Protein AF-A0A1V5SBG1-F1 (afdb_monomer_lite)

Sequence (152 aa):
MRNIPVAVSDSTYKRLQAMEIPIGNLTSHLLTAWINEHEDDSGLLFIIMHINKRIAVVESEISKLRGLEKELEFLKGERARYEQVYFDSSKSIELHHLMQFLNKRIVLMHFNAKELRKRHADVLRDIKKYNPDFKLEDQIEQVKQWKESFVI

Radius of gyration: 47.24 Å; chains: 1; bounding box: 81×38×120 Å

Structure (mmCIF, N/CA/C/O backbone):
data_AF-A0A1V5SBG1-F1
#
_entry.id   AF-A0A1V5SBG1-F1
#
loop_
_atom_site.group_PDB
_atom_site.id
_atom_site.type_symbol
_atom_site.label_atom_id
_atom_site.label_alt_id
_atom_site.label_comp_id
_atom_site.label_asym_id
_atom_site.label_entity_id
_atom_site.label_seq_id
_atom_site.pdbx_PDB_ins_code
_atom_site.Cartn_x
_atom_site.Cartn_y
_atom_site.Cartn_z
_atom_site.occupancy
_atom_site.B_iso_or_equiv
_atom_site.auth_seq_id
_atom_site.auth_comp_id
_atom_site.auth_asym_id
_atom_site.auth_atom_id
_atom_site.pdbx_PDB_model_num
ATOM 1 N N . MET A 1 1 ? 45.672 28.871 -64.407 1.00 38.78 1 MET A N 1
ATOM 2 C CA . MET A 1 1 ? 45.388 27.517 -63.878 1.00 38.78 1 MET A CA 1
ATOM 3 C C . MET A 1 1 ? 46.720 26.853 -63.561 1.00 38.78 1 MET A C 1
ATOM 5 O O . MET A 1 1 ? 47.610 26.927 -64.397 1.00 38.78 1 MET A O 1
ATOM 9 N N . ARG A 1 2 ? 46.912 26.310 -62.351 1.00 32.28 2 ARG A N 1
ATOM 10 C CA . ARG A 1 2 ? 48.132 25.556 -62.005 1.00 32.28 2 ARG A CA 1
ATOM 11 C C . ARG A 1 2 ? 47.905 24.090 -62.377 1.00 32.28 2 ARG A C 1
ATOM 13 O O . ARG A 1 2 ? 46.955 23.497 -61.878 1.00 32.28 2 ARG A O 1
ATOM 20 N N . ASN A 1 3 ? 48.749 23.536 -63.244 1.00 38.81 3 ASN A N 1
ATOM 21 C CA . ASN A 1 3 ? 48.728 22.110 -63.566 1.00 38.81 3 ASN A CA 1
ATOM 22 C C . ASN A 1 3 ? 49.222 21.323 -62.348 1.00 38.81 3 ASN A C 1
ATOM 24 O O . ASN A 1 3 ? 50.348 21.530 -61.900 1.00 38.81 3 ASN A O 1
ATOM 28 N N . ILE A 1 4 ? 48.372 20.453 -61.806 1.00 42.38 4 ILE A N 1
ATOM 29 C CA . ILE A 1 4 ? 48.754 19.505 -60.756 1.00 42.38 4 ILE A CA 1
ATOM 30 C C . ILE A 1 4 ? 49.309 18.268 -61.472 1.00 42.38 4 ILE A C 1
ATOM 32 O O . ILE A 1 4 ? 48.563 17.637 -62.223 1.00 42.38 4 ILE A O 1
ATOM 36 N N . PRO A 1 5 ? 50.597 17.924 -61.306 1.00 45.19 5 PRO A N 1
ATOM 37 C CA . PRO A 1 5 ? 51.149 16.731 -61.925 1.00 45.19 5 PRO A CA 1
ATOM 38 C C . PRO A 1 5 ? 50.542 15.491 -61.261 1.00 45.19 5 PRO A C 1
ATOM 40 O O . PRO A 1 5 ? 50.767 15.229 -60.081 1.00 45.19 5 PRO A O 1
ATOM 43 N N . VAL A 1 6 ? 49.754 14.732 -62.023 1.00 51.41 6 VAL A N 1
ATOM 44 C CA . VAL A 1 6 ? 49.265 13.413 -61.611 1.00 51.41 6 VAL A CA 1
ATOM 45 C C . VAL A 1 6 ? 50.350 12.397 -61.957 1.00 51.41 6 VAL A C 1
ATOM 47 O O . VAL A 1 6 ? 50.620 12.147 -63.130 1.00 51.41 6 VAL A O 1
ATOM 50 N N . ALA A 1 7 ? 50.997 11.830 -60.940 1.00 53.81 7 ALA A N 1
ATOM 51 C CA . ALA A 1 7 ? 51.953 10.748 -61.128 1.00 53.81 7 ALA A CA 1
ATOM 52 C C . ALA A 1 7 ? 51.190 9.436 -61.362 1.00 53.81 7 ALA A C 1
ATOM 54 O O . ALA A 1 7 ? 50.555 8.905 -60.453 1.00 53.81 7 ALA A O 1
ATOM 55 N N . VAL A 1 8 ? 51.238 8.925 -62.591 1.00 58.09 8 VAL A N 1
ATOM 56 C CA . VAL A 1 8 ? 50.674 7.623 -62.970 1.00 58.09 8 VAL A CA 1
ATOM 57 C C . VAL A 1 8 ? 51.830 6.638 -63.123 1.00 58.09 8 VAL A C 1
ATOM 59 O O . VAL A 1 8 ? 52.854 6.980 -63.709 1.00 58.09 8 VAL A O 1
ATOM 62 N N . SER A 1 9 ? 51.696 5.421 -62.593 1.00 65.81 9 SER A N 1
ATOM 63 C CA . SER A 1 9 ? 52.734 4.393 -62.733 1.00 65.81 9 SER A CA 1
ATOM 64 C C . SER A 1 9 ? 52.925 3.972 -64.198 1.00 65.81 9 SER A C 1
ATOM 66 O O . SER A 1 9 ? 51.954 3.876 -64.953 1.00 65.81 9 SER A O 1
ATOM 68 N N . ASP A 1 10 ? 54.160 3.647 -64.594 1.00 63.31 10 ASP A N 1
ATOM 69 C CA . ASP A 1 10 ? 54.516 3.257 -65.972 1.00 63.31 10 ASP A CA 1
ATOM 70 C C . ASP A 1 10 ? 53.672 2.098 -66.529 1.00 63.31 10 ASP A C 1
ATOM 72 O O . ASP A 1 10 ? 53.343 2.060 -67.716 1.00 63.31 10 ASP A O 1
ATOM 76 N N . SER A 1 11 ? 53.280 1.145 -65.679 1.00 63.75 11 SER A N 1
ATOM 77 C CA . SER A 1 11 ? 52.422 0.020 -66.072 1.00 63.75 11 SER A CA 1
ATOM 78 C C . SER A 1 11 ? 50.984 0.452 -66.375 1.00 63.75 11 SER A C 1
ATOM 80 O O . SER A 1 11 ? 50.316 -0.127 -67.231 1.00 63.75 11 SER A O 1
ATOM 82 N N . THR A 1 12 ? 50.495 1.490 -65.704 1.00 58.34 12 THR A N 1
ATOM 83 C CA . THR A 1 12 ? 49.177 2.074 -65.963 1.00 58.34 12 THR A CA 1
ATOM 84 C C . THR A 1 12 ? 49.224 2.937 -67.216 1.00 58.34 12 THR A C 1
ATOM 86 O O . THR A 1 12 ? 48.362 2.787 -68.073 1.00 58.34 12 THR A O 1
ATOM 89 N N . TYR A 1 13 ? 50.290 3.716 -67.409 1.00 59.56 13 TYR A N 1
ATOM 90 C CA . TYR A 1 13 ? 50.502 4.502 -68.626 1.00 59.56 13 TYR A CA 1
ATOM 91 C C . TYR A 1 13 ? 50.541 3.632 -69.899 1.00 59.56 13 TYR A C 1
ATOM 93 O O . TYR A 1 13 ? 49.855 3.930 -70.876 1.00 59.56 13 TYR A O 1
ATOM 101 N N . LYS A 1 14 ? 51.256 2.497 -69.871 1.00 63.59 14 LYS A N 1
ATOM 102 C CA . LYS A 1 14 ? 51.334 1.565 -71.014 1.00 63.59 14 LYS A CA 1
ATOM 103 C C . LYS A 1 14 ? 49.997 0.900 -71.355 1.00 63.59 14 LYS A C 1
ATOM 105 O O . LYS A 1 14 ? 49.680 0.752 -72.531 1.00 63.59 14 LYS A O 1
ATOM 110 N N . ARG A 1 15 ? 49.197 0.523 -70.349 1.00 62.03 15 ARG A N 1
ATOM 111 C CA . ARG A 1 15 ? 47.853 -0.048 -70.573 1.00 62.03 15 ARG A CA 1
ATOM 112 C C . ARG A 1 15 ? 46.906 0.964 -71.210 1.00 62.03 15 ARG A C 1
ATOM 114 O O . ARG A 1 15 ? 46.123 0.600 -72.075 1.00 62.03 15 ARG A O 1
ATOM 121 N N . LEU A 1 16 ? 47.016 2.227 -70.814 1.00 56.25 16 LEU A N 1
ATOM 122 C CA . LEU A 1 16 ? 46.172 3.303 -71.324 1.00 56.25 16 LEU A CA 1
ATOM 123 C C . LEU A 1 16 ? 46.536 3.711 -72.756 1.00 56.25 16 LEU A C 1
ATOM 125 O O . LEU A 1 16 ? 45.636 3.970 -73.549 1.00 56.25 16 LEU A O 1
ATOM 129 N N . GLN A 1 17 ? 47.824 3.685 -73.122 1.00 59.97 17 GLN A N 1
ATOM 130 C CA . GLN A 1 17 ? 48.244 3.841 -74.522 1.00 59.97 17 GLN A CA 1
ATOM 131 C C . GLN A 1 17 ? 47.712 2.716 -75.420 1.00 59.97 17 GLN A C 1
ATOM 133 O O . GLN A 1 17 ? 47.311 2.982 -76.548 1.00 59.97 17 GLN A O 1
ATOM 138 N N . ALA A 1 18 ? 47.669 1.478 -74.917 1.00 64.62 18 ALA A N 1
ATOM 139 C CA . ALA A 1 18 ? 47.147 0.331 -75.663 1.00 64.62 18 ALA A CA 1
ATOM 140 C C . ALA A 1 18 ? 45.624 0.383 -75.894 1.00 64.62 18 ALA A C 1
ATOM 142 O O . ALA A 1 18 ? 45.121 -0.314 -76.768 1.00 64.62 18 ALA A O 1
ATOM 143 N N . MET A 1 19 ? 44.896 1.198 -75.124 1.00 63.09 19 MET A N 1
ATOM 144 C CA . MET A 1 19 ? 43.449 1.394 -75.262 1.00 63.09 19 MET A CA 1
ATOM 145 C C . MET A 1 19 ? 43.083 2.533 -76.233 1.00 63.09 19 MET A C 1
ATOM 147 O O . MET A 1 19 ? 41.903 2.831 -76.378 1.00 63.09 19 MET A O 1
ATOM 151 N N . GLU A 1 20 ? 44.070 3.191 -76.861 1.00 64.12 20 GLU A N 1
ATOM 152 C CA . GLU A 1 20 ? 43.898 4.333 -77.785 1.00 64.12 20 GLU A CA 1
ATOM 153 C C . GLU A 1 20 ? 43.076 5.512 -77.217 1.00 64.12 20 GLU A C 1
ATOM 155 O O . GLU A 1 20 ? 42.617 6.384 -77.956 1.00 64.12 20 GLU A O 1
ATOM 160 N N . ILE A 1 21 ? 42.911 5.594 -75.892 1.00 58.47 21 ILE A N 1
ATOM 161 C CA . ILE A 1 21 ? 42.165 6.679 -75.248 1.00 58.47 21 ILE A CA 1
ATOM 162 C C . ILE A 1 21 ? 43.052 7.933 -75.238 1.00 58.47 21 ILE A C 1
ATOM 164 O O . ILE A 1 21 ? 44.135 7.909 -74.642 1.00 58.47 21 ILE A O 1
ATOM 168 N N . PRO A 1 22 ? 42.619 9.060 -75.837 1.00 58.09 22 PRO A N 1
ATOM 169 C CA . PRO A 1 22 ? 43.369 10.306 -75.768 1.00 58.09 22 PRO A CA 1
ATOM 170 C C . PRO A 1 22 ? 43.600 10.695 -74.305 1.00 58.09 22 PRO A C 1
ATOM 172 O O . PRO A 1 22 ? 42.646 10.781 -73.532 1.00 58.09 22 PRO A O 1
ATOM 175 N N . ILE A 1 23 ? 44.850 10.975 -73.920 1.00 54.62 23 ILE A N 1
ATOM 176 C CA . ILE A 1 23 ? 45.233 11.293 -72.527 1.00 54.62 23 ILE A CA 1
ATOM 177 C C . ILE A 1 23 ? 44.386 12.442 -71.945 1.00 54.62 23 ILE A C 1
ATOM 179 O O . ILE A 1 23 ? 44.062 12.427 -70.760 1.00 54.62 23 ILE A O 1
ATOM 183 N N . GLY A 1 24 ? 43.948 13.394 -72.778 1.00 53.44 24 GLY A N 1
ATOM 184 C CA . GLY A 1 24 ? 43.049 14.483 -72.371 1.00 53.44 24 GLY A CA 1
ATOM 185 C C . GLY A 1 24 ? 41.665 14.032 -71.875 1.00 53.44 24 GLY A C 1
ATOM 186 O O . GLY A 1 24 ? 41.039 14.753 -71.106 1.00 53.44 24 GLY A O 1
ATOM 187 N N . ASN A 1 25 ? 41.218 12.828 -72.247 1.00 55.97 25 ASN A N 1
ATOM 188 C CA . ASN A 1 25 ? 39.914 12.258 -71.890 1.00 55.97 25 ASN A CA 1
ATOM 189 C C . ASN A 1 25 ? 40.007 11.118 -70.861 1.00 55.97 25 ASN A C 1
ATOM 191 O O . ASN A 1 25 ? 38.979 10.567 -70.457 1.00 55.97 25 ASN A O 1
ATOM 195 N N . LEU A 1 26 ? 41.221 10.783 -70.417 1.00 55.53 26 LEU A N 1
ATOM 196 C CA . LEU A 1 26 ? 41.498 9.683 -69.498 1.00 55.53 26 LEU A CA 1
ATOM 197 C C . LEU A 1 26 ? 40.826 9.875 -68.135 1.00 55.53 26 LEU A C 1
ATOM 199 O O . LEU A 1 26 ? 40.192 8.962 -67.617 1.00 55.53 26 LEU A O 1
ATOM 203 N N . THR A 1 27 ? 40.934 11.077 -67.570 1.00 53.50 27 THR A N 1
ATOM 204 C CA . THR A 1 27 ? 40.341 11.405 -66.267 1.00 53.50 27 THR A CA 1
ATOM 205 C C . THR A 1 27 ? 38.822 11.271 -66.304 1.00 53.50 27 THR A C 1
ATOM 207 O O . THR A 1 27 ? 38.238 10.775 -65.350 1.00 53.50 27 THR A O 1
ATOM 210 N N . SER A 1 28 ? 38.196 11.648 -67.425 1.00 52.81 28 SER A N 1
ATOM 211 C CA . SER A 1 28 ? 36.751 11.510 -67.629 1.00 52.81 28 SER A CA 1
ATOM 212 C C . SER A 1 28 ? 36.339 10.038 -67.692 1.00 52.81 28 SER A C 1
ATOM 214 O O . SER A 1 28 ? 35.446 9.630 -66.965 1.00 52.81 28 SER A O 1
ATOM 216 N N . HIS A 1 29 ? 37.057 9.209 -68.459 1.00 54.00 29 HIS A N 1
ATOM 217 C CA . HIS A 1 29 ? 36.760 7.774 -68.560 1.00 54.00 29 HIS A CA 1
ATOM 218 C C . HIS A 1 29 ? 36.967 7.027 -67.239 1.00 54.00 29 HIS A C 1
ATOM 220 O O . HIS A 1 29 ? 36.145 6.186 -66.889 1.00 54.00 29 HIS A O 1
ATOM 226 N N . LEU A 1 30 ? 38.025 7.345 -66.484 1.00 59.66 30 LEU A N 1
ATOM 227 C CA . LEU A 1 30 ? 38.259 6.750 -65.165 1.00 59.66 30 LEU A CA 1
ATOM 228 C C . LEU A 1 30 ? 37.207 7.196 -64.141 1.00 59.66 30 LEU A C 1
ATOM 230 O O . LEU A 1 30 ? 36.771 6.377 -63.341 1.00 59.66 30 LEU A O 1
ATOM 234 N N . LEU A 1 31 ? 36.758 8.457 -64.186 1.00 53.66 31 LEU A N 1
ATOM 235 C CA . LEU A 1 31 ? 35.643 8.939 -63.364 1.00 53.66 31 LEU A CA 1
ATOM 236 C C . LEU A 1 31 ? 34.326 8.264 -63.742 1.00 53.66 31 LEU A C 1
ATOM 238 O O . LEU A 1 31 ? 33.592 7.865 -62.851 1.00 53.66 31 LEU A O 1
ATOM 242 N N . THR A 1 32 ? 34.028 8.104 -65.031 1.00 51.09 32 THR A N 1
ATOM 243 C CA . THR A 1 32 ? 32.814 7.417 -65.489 1.00 51.09 32 THR A CA 1
ATOM 244 C C . THR A 1 32 ? 32.835 5.938 -65.118 1.00 51.09 32 THR A C 1
ATOM 246 O O . THR A 1 32 ? 31.833 5.433 -64.633 1.00 51.09 32 THR A O 1
ATOM 249 N N . ALA A 1 33 ? 33.971 5.253 -65.274 1.00 57.09 33 ALA A N 1
ATOM 250 C CA . ALA A 1 33 ? 34.127 3.871 -64.825 1.00 57.09 33 ALA A CA 1
ATOM 251 C C . ALA A 1 33 ? 33.964 3.755 -63.302 1.00 57.09 33 ALA A C 1
ATOM 253 O O . ALA A 1 33 ? 33.227 2.897 -62.837 1.00 57.09 33 ALA A O 1
ATOM 254 N N . TRP A 1 34 ? 34.564 4.668 -62.531 1.00 54.62 34 TRP A N 1
ATOM 255 C CA . TRP A 1 34 ? 34.431 4.690 -61.075 1.00 54.62 34 TRP A CA 1
ATOM 256 C C . TRP A 1 34 ? 32.992 4.971 -60.615 1.00 54.62 34 TRP A C 1
ATOM 258 O O . TRP A 1 34 ? 32.484 4.262 -59.753 1.00 54.62 34 TRP A O 1
ATOM 268 N N . ILE A 1 35 ? 32.312 5.947 -61.225 1.00 53.34 35 ILE A N 1
ATOM 269 C CA . ILE A 1 35 ? 30.899 6.264 -60.959 1.00 53.34 35 ILE A CA 1
ATOM 270 C C . ILE A 1 35 ? 30.011 5.058 -61.289 1.00 53.34 35 ILE A C 1
ATOM 272 O O . ILE A 1 35 ? 29.203 4.660 -60.457 1.00 53.34 35 ILE A O 1
ATOM 276 N N . ASN A 1 36 ? 30.215 4.429 -62.447 1.00 57.16 36 ASN A N 1
ATOM 277 C CA . ASN A 1 36 ? 29.421 3.277 -62.877 1.00 57.16 36 ASN A CA 1
ATOM 278 C C . ASN A 1 36 ? 29.695 2.013 -62.042 1.00 57.16 36 ASN A C 1
ATOM 280 O O . ASN A 1 36 ? 28.806 1.185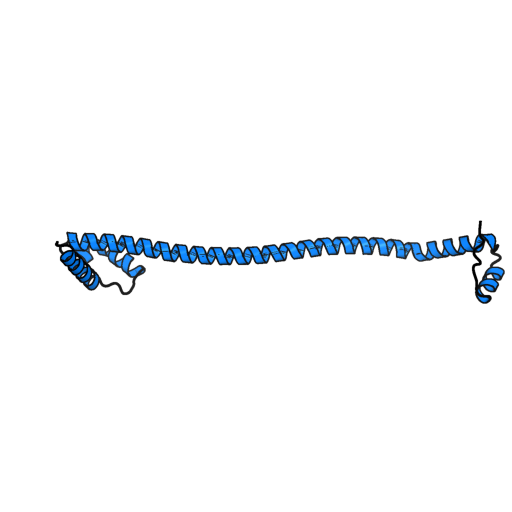 -61.888 1.00 57.16 36 ASN A O 1
ATOM 284 N N . GLU A 1 37 ? 30.906 1.845 -61.502 1.00 58.31 37 GLU A N 1
ATOM 285 C CA . GLU A 1 37 ? 31.251 0.726 -60.613 1.00 58.31 37 GLU A CA 1
ATOM 286 C C . GLU A 1 37 ? 30.730 0.918 -59.174 1.00 58.31 37 GLU A C 1
ATOM 288 O O . GLU A 1 37 ? 30.610 -0.065 -58.451 1.00 58.31 37 GLU A O 1
ATOM 293 N N . HIS A 1 38 ? 30.422 2.154 -58.746 1.00 51.50 38 HIS A N 1
ATOM 294 C CA . HIS A 1 38 ? 30.117 2.496 -57.341 1.00 51.50 38 HIS A CA 1
ATOM 295 C C . HIS A 1 38 ? 28.734 3.159 -57.128 1.00 51.50 38 HIS A C 1
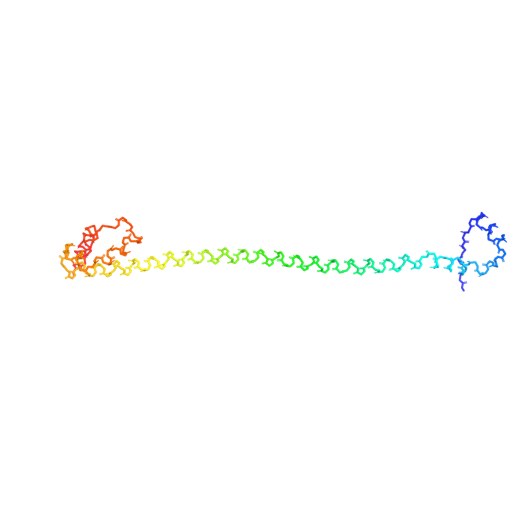ATOM 297 O O . HIS A 1 38 ? 28.413 3.587 -56.010 1.00 51.50 38 HIS A O 1
ATOM 303 N N . GLU A 1 39 ? 27.896 3.262 -58.166 1.00 54.16 39 GLU A N 1
ATOM 304 C CA . GLU A 1 39 ? 26.516 3.771 -58.062 1.00 54.16 39 GLU A CA 1
ATOM 305 C C . GLU A 1 39 ? 25.650 2.901 -57.129 1.00 54.16 39 GLU A C 1
ATOM 307 O O . GLU A 1 39 ? 24.923 3.435 -56.283 1.00 54.16 39 GLU A O 1
ATOM 312 N N . ASP A 1 40 ? 25.802 1.574 -57.198 1.00 55.88 40 ASP A N 1
ATOM 313 C CA . ASP A 1 40 ? 25.061 0.619 -56.361 1.00 55.88 40 ASP A CA 1
ATOM 314 C C . ASP A 1 40 ? 25.467 0.699 -54.877 1.00 55.88 40 ASP A C 1
ATOM 316 O O . ASP A 1 40 ? 24.608 0.709 -53.987 1.00 55.88 40 ASP A O 1
ATOM 320 N N . ASP A 1 41 ? 26.762 0.857 -54.592 1.00 59.09 41 ASP A N 1
ATOM 321 C CA . ASP A 1 41 ? 27.278 1.000 -53.224 1.00 59.09 41 ASP A CA 1
ATOM 322 C C . ASP A 1 41 ? 26.813 2.308 -52.572 1.00 59.09 41 ASP A C 1
ATOM 324 O O . ASP A 1 41 ? 26.481 2.348 -51.383 1.00 59.09 41 ASP A O 1
ATOM 328 N N . SER A 1 42 ? 26.717 3.385 -53.353 1.00 60.56 42 SER A N 1
ATOM 329 C CA . SER A 1 42 ? 26.244 4.687 -52.872 1.00 60.56 42 SER A CA 1
ATOM 330 C C . SER A 1 42 ? 24.757 4.650 -52.495 1.00 60.56 42 SER A C 1
ATOM 332 O O . SER A 1 42 ? 24.357 5.194 -51.457 1.00 60.56 42 SER A O 1
ATOM 334 N N . GLY A 1 43 ? 23.934 3.962 -53.295 1.00 58.66 43 GLY A N 1
ATOM 335 C CA . GLY A 1 43 ? 22.522 3.724 -52.990 1.00 58.66 43 GLY A CA 1
ATOM 336 C C . GLY A 1 43 ? 22.333 2.857 -51.742 1.00 58.66 43 GLY A C 1
ATOM 337 O O . GLY A 1 43 ? 21.542 3.198 -50.856 1.00 58.66 43 GLY A O 1
ATOM 338 N N . LEU A 1 44 ? 23.114 1.779 -51.620 1.00 59.03 44 LEU A N 1
ATOM 339 C CA . LEU A 1 44 ? 23.101 0.899 -50.452 1.00 59.03 44 LEU A CA 1
ATOM 340 C C . LEU A 1 44 ? 23.499 1.650 -49.169 1.00 59.03 44 LEU A C 1
ATOM 342 O O . LEU A 1 44 ? 22.815 1.540 -48.148 1.00 59.03 44 LEU A O 1
ATOM 346 N N . LEU A 1 45 ? 24.552 2.473 -49.221 1.00 65.88 45 LEU A N 1
ATOM 347 C CA . LEU A 1 45 ? 24.994 3.308 -48.099 1.00 65.88 45 LEU A CA 1
ATOM 348 C C . LEU A 1 45 ? 23.911 4.298 -47.652 1.00 65.88 45 LEU A C 1
ATOM 350 O O . LEU A 1 45 ? 23.697 4.478 -46.448 1.00 65.88 45 LEU A O 1
ATOM 354 N N . PHE A 1 46 ? 23.187 4.907 -48.594 1.00 60.53 46 PHE A N 1
ATOM 355 C CA . PHE A 1 46 ? 22.075 5.803 -48.277 1.00 60.53 46 PHE A CA 1
ATOM 356 C C . PHE A 1 46 ? 20.930 5.070 -47.558 1.00 60.53 46 PHE A C 1
ATOM 358 O O . PHE A 1 46 ? 20.415 5.564 -46.549 1.00 60.53 46 PHE A O 1
ATOM 365 N N . ILE A 1 47 ? 20.570 3.870 -48.025 1.00 65.56 47 ILE A N 1
ATOM 366 C CA . ILE A 1 47 ? 19.549 3.018 -47.394 1.00 65.56 47 ILE A CA 1
ATOM 367 C C . ILE A 1 47 ? 19.981 2.620 -45.977 1.00 65.56 47 ILE A C 1
ATOM 369 O O . ILE A 1 47 ? 19.208 2.790 -45.030 1.00 65.56 47 ILE A O 1
ATOM 373 N N . ILE A 1 48 ? 21.225 2.160 -45.806 1.00 65.56 48 ILE A N 1
ATOM 374 C CA . ILE A 1 48 ? 21.791 1.781 -44.503 1.00 65.56 48 ILE A CA 1
ATOM 375 C C . ILE A 1 48 ? 21.764 2.969 -43.536 1.00 65.56 48 ILE A C 1
ATOM 377 O O . ILE A 1 48 ? 21.312 2.833 -42.398 1.00 65.56 48 ILE A O 1
ATOM 381 N N . MET A 1 49 ? 22.174 4.160 -43.982 1.00 81.19 49 MET A N 1
ATOM 382 C CA . MET A 1 49 ? 22.113 5.3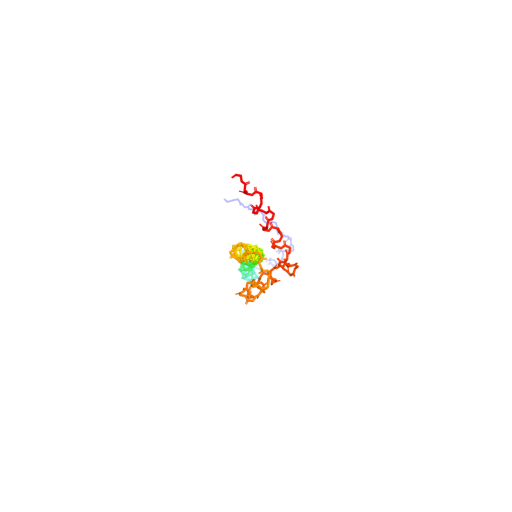75 -43.167 1.00 81.19 49 MET A CA 1
ATOM 383 C C . MET A 1 49 ? 20.678 5.676 -42.707 1.00 81.19 49 MET A C 1
ATOM 385 O O . MET A 1 49 ? 20.459 6.025 -41.543 1.00 81.19 49 MET A O 1
ATOM 389 N N . HIS A 1 50 ? 19.689 5.542 -43.593 1.00 66.62 50 HIS A N 1
ATOM 390 C CA . HIS A 1 50 ? 18.286 5.781 -43.253 1.00 66.62 50 HIS A CA 1
ATOM 391 C C . HIS A 1 50 ? 17.740 4.761 -42.247 1.00 66.62 50 HIS A C 1
ATOM 393 O O . HIS A 1 50 ? 17.010 5.139 -41.326 1.00 66.62 50 HIS A O 1
ATOM 399 N N . ILE A 1 51 ? 18.115 3.488 -42.389 1.00 71.88 51 ILE A N 1
ATOM 400 C CA . ILE A 1 51 ? 17.772 2.427 -41.436 1.00 71.88 51 ILE A CA 1
ATOM 401 C C . ILE A 1 51 ? 18.399 2.721 -40.071 1.00 71.88 51 ILE A C 1
ATOM 403 O O . ILE A 1 51 ? 17.684 2.717 -39.071 1.00 71.88 51 ILE A O 1
ATOM 407 N N . ASN A 1 52 ? 19.682 3.082 -40.021 1.00 72.50 52 ASN A N 1
ATOM 408 C CA . ASN A 1 52 ? 20.374 3.409 -38.770 1.00 72.50 52 ASN A CA 1
ATOM 409 C C . ASN A 1 52 ? 19.738 4.599 -38.041 1.00 72.50 52 ASN A C 1
ATOM 411 O O . ASN A 1 52 ? 19.573 4.562 -36.823 1.00 72.50 52 ASN A O 1
ATOM 415 N N . LYS A 1 53 ? 19.298 5.631 -38.774 1.00 79.81 53 LYS A N 1
ATOM 416 C CA . LYS A 1 53 ? 18.531 6.739 -38.180 1.00 79.81 53 LYS A CA 1
ATOM 417 C C . LYS A 1 53 ? 17.228 6.255 -37.543 1.00 79.81 53 LYS A C 1
ATOM 419 O O . LYS A 1 53 ? 16.891 6.698 -36.450 1.00 79.81 53 LYS A O 1
ATOM 424 N N . ARG A 1 54 ? 16.498 5.345 -38.199 1.00 79.69 54 ARG A N 1
ATOM 425 C CA . ARG A 1 54 ? 15.260 4.773 -37.642 1.00 79.69 54 ARG A CA 1
ATOM 426 C C . ARG A 1 54 ? 15.531 3.897 -36.421 1.00 79.69 54 ARG A C 1
ATOM 428 O O . ARG A 1 54 ? 14.780 3.997 -35.459 1.00 79.69 54 ARG A O 1
ATOM 435 N N . ILE A 1 55 ? 16.598 3.096 -36.439 1.00 79.62 55 ILE A N 1
ATOM 436 C CA . ILE A 1 55 ? 17.030 2.296 -35.284 1.00 79.62 55 ILE A CA 1
ATOM 437 C C . ILE A 1 55 ? 17.277 3.209 -34.081 1.00 79.62 55 ILE A C 1
ATOM 439 O O . ILE A 1 55 ? 16.677 2.991 -33.036 1.00 79.62 55 ILE A O 1
ATOM 443 N N . ALA A 1 56 ? 18.045 4.287 -34.253 1.00 85.38 56 ALA A N 1
ATOM 444 C CA . ALA A 1 56 ? 18.343 5.219 -33.165 1.00 85.38 56 ALA A CA 1
ATOM 445 C C . ALA A 1 56 ? 17.080 5.860 -32.554 1.00 85.38 56 ALA A C 1
ATOM 447 O O . ALA A 1 56 ? 17.002 6.064 -31.341 1.00 85.38 56 ALA A O 1
ATOM 448 N N . VAL A 1 57 ? 16.067 6.162 -33.378 1.00 88.62 57 VAL A N 1
ATOM 449 C CA . VAL A 1 57 ? 14.773 6.670 -32.889 1.00 88.62 57 VAL A CA 1
ATOM 450 C C . VAL A 1 57 ? 14.063 5.613 -32.041 1.00 88.62 57 VAL A C 1
ATOM 452 O O . VAL A 1 57 ? 13.658 5.909 -30.918 1.00 88.62 57 VAL A O 1
ATOM 455 N N . VAL A 1 58 ? 13.969 4.378 -32.541 1.00 88.19 58 VAL A N 1
ATOM 456 C CA . VAL A 1 58 ? 13.324 3.265 -31.825 1.00 88.19 58 VAL A CA 1
ATOM 457 C C . VAL A 1 58 ? 14.049 2.958 -30.511 1.00 88.19 58 VAL A C 1
ATOM 459 O O . VAL A 1 58 ? 13.408 2.785 -29.477 1.00 88.19 58 VAL A O 1
ATOM 462 N N . GLU A 1 59 ? 15.382 2.949 -30.504 1.00 90.19 59 GLU A N 1
ATOM 463 C CA . GLU A 1 59 ? 16.182 2.750 -29.289 1.00 90.19 59 GLU A CA 1
ATOM 464 C C . GLU A 1 59 ? 15.935 3.852 -28.248 1.00 90.19 59 GLU A C 1
ATOM 466 O O . GLU A 1 59 ? 15.821 3.568 -27.051 1.00 90.19 59 GLU A O 1
ATOM 471 N N . SER A 1 60 ? 15.788 5.107 -28.689 1.00 91.31 60 SER A N 1
ATOM 472 C CA . SER A 1 60 ? 15.433 6.226 -27.810 1.00 91.31 60 SER A CA 1
ATOM 473 C C . SER A 1 60 ? 14.045 6.048 -27.187 1.00 91.31 60 SER A C 1
ATOM 475 O O . SER A 1 60 ? 13.876 6.259 -25.984 1.00 91.31 60 SER A O 1
ATOM 477 N N . GLU A 1 61 ? 13.055 5.622 -27.972 1.00 92.75 61 GLU A N 1
ATOM 478 C CA . GLU A 1 61 ? 11.698 5.350 -27.484 1.00 92.75 61 GLU A CA 1
ATOM 479 C C . GLU A 1 61 ? 11.665 4.186 -26.488 1.00 92.75 61 GLU A C 1
ATOM 481 O O . GLU A 1 61 ? 11.049 4.310 -25.429 1.00 92.75 61 GLU A O 1
ATOM 486 N N . ILE A 1 62 ? 12.398 3.100 -26.754 1.00 92.38 62 ILE A N 1
ATOM 487 C CA . ILE A 1 62 ? 12.550 1.976 -25.815 1.00 92.38 62 ILE A CA 1
ATOM 488 C C . ILE A 1 62 ? 13.164 2.452 -24.494 1.00 92.38 62 ILE A C 1
ATOM 490 O O . ILE A 1 62 ? 12.711 2.058 -23.419 1.00 92.38 62 ILE A O 1
ATOM 494 N N . SER A 1 63 ? 14.180 3.314 -24.551 1.00 92.12 63 SER A N 1
ATOM 495 C CA . SER A 1 63 ? 14.799 3.879 -23.348 1.00 92.12 63 SER A CA 1
ATOM 496 C C . SER A 1 63 ? 13.798 4.696 -22.519 1.00 92.12 63 SER A C 1
ATOM 498 O O . SER A 1 63 ? 13.719 4.525 -21.300 1.00 92.12 63 SER A O 1
ATOM 500 N N . LYS A 1 64 ? 12.966 5.520 -23.174 1.00 93.00 64 LYS A N 1
ATOM 501 C CA . LYS A 1 64 ? 11.884 6.270 -22.510 1.00 93.00 64 LYS A CA 1
ATOM 502 C C . LYS A 1 64 ? 10.857 5.339 -21.869 1.00 93.00 64 LYS A C 1
ATOM 504 O O . LYS A 1 64 ? 10.496 5.553 -20.716 1.00 93.00 64 LYS A O 1
ATOM 509 N N . LEU A 1 65 ? 10.428 4.296 -22.582 1.00 94.44 65 LEU A N 1
ATOM 510 C CA . LEU A 1 65 ? 9.484 3.303 -22.063 1.00 94.44 65 LEU A CA 1
ATOM 511 C C . LEU A 1 65 ? 10.027 2.602 -20.815 1.00 94.44 65 LEU A C 1
ATOM 513 O O . LEU A 1 65 ? 9.329 2.542 -19.810 1.00 94.44 65 LEU A O 1
ATOM 517 N N . ARG A 1 66 ? 11.298 2.185 -20.822 1.00 93.69 66 ARG A N 1
ATOM 518 C CA . ARG A 1 66 ? 11.958 1.607 -19.636 1.00 93.69 66 ARG A CA 1
ATOM 519 C C . ARG A 1 66 ? 12.016 2.580 -18.456 1.00 93.69 66 ARG A C 1
ATOM 521 O O . ARG A 1 66 ? 11.948 2.158 -17.304 1.00 93.69 66 ARG A O 1
ATOM 528 N N . GLY A 1 67 ? 12.170 3.877 -18.724 1.00 93.44 67 GLY A N 1
ATOM 529 C CA . GLY A 1 67 ? 12.085 4.921 -17.700 1.00 93.44 67 GLY A CA 1
ATOM 530 C C . GLY A 1 67 ? 10.694 4.988 -17.067 1.00 93.44 67 GLY A C 1
ATOM 531 O O . GLY A 1 67 ? 10.574 4.933 -15.845 1.00 93.44 67 GLY A O 1
ATOM 532 N N . LEU A 1 68 ? 9.653 5.019 -17.903 1.00 93.75 68 LEU A N 1
ATOM 533 C CA . LEU A 1 68 ? 8.256 5.020 -17.461 1.00 93.75 68 LEU A CA 1
ATOM 534 C C . LEU A 1 68 ? 7.874 3.736 -16.709 1.00 93.75 68 LEU A C 1
ATOM 536 O O . LEU A 1 68 ? 7.116 3.799 -15.746 1.00 93.75 68 LEU A O 1
ATOM 540 N N . GLU A 1 69 ? 8.412 2.575 -17.093 1.00 94.50 69 GLU A N 1
ATOM 541 C CA . GLU A 1 69 ? 8.204 1.312 -16.369 1.00 94.50 69 GLU A CA 1
ATOM 542 C C . GLU A 1 69 ? 8.734 1.380 -14.931 1.00 94.50 69 GLU A C 1
ATOM 544 O O . GLU A 1 69 ? 8.033 0.983 -13.999 1.00 94.50 69 GLU A O 1
ATOM 549 N N . LYS A 1 70 ? 9.934 1.944 -14.732 1.00 93.94 70 LYS A N 1
ATOM 550 C CA . LYS A 1 70 ? 10.509 2.148 -13.392 1.00 93.94 70 LYS A CA 1
ATOM 551 C C . LYS A 1 70 ? 9.699 3.140 -12.562 1.00 93.94 70 LYS A C 1
ATOM 553 O O . LYS A 1 70 ? 9.487 2.917 -11.373 1.00 93.94 70 LYS A O 1
ATOM 558 N N . GLU A 1 71 ? 9.245 4.228 -13.177 1.00 93.38 71 GLU A N 1
ATOM 559 C CA . GLU A 1 71 ? 8.391 5.213 -12.509 1.00 93.38 71 GLU A CA 1
ATOM 560 C C . GLU A 1 71 ? 7.050 4.594 -12.089 1.00 93.38 71 GLU A C 1
ATOM 562 O O . GLU A 1 71 ? 6.602 4.779 -10.958 1.00 93.38 71 GLU A O 1
ATOM 567 N N . LEU A 1 72 ? 6.443 3.781 -12.957 1.00 93.88 72 LEU A N 1
ATOM 568 C CA . LEU A 1 72 ? 5.220 3.046 -12.645 1.00 93.88 72 LEU A CA 1
ATOM 569 C C . LEU A 1 72 ? 5.421 2.069 -11.478 1.00 93.88 72 LEU A C 1
ATOM 571 O O . LEU A 1 72 ? 4.548 1.959 -10.615 1.00 93.88 72 LEU A O 1
ATOM 575 N N . GLU A 1 73 ? 6.542 1.349 -11.447 1.00 95.25 73 GLU A N 1
ATOM 576 C CA . GLU A 1 73 ? 6.882 0.442 -10.349 1.00 95.25 73 GLU A CA 1
ATOM 577 C C . GLU A 1 73 ? 7.044 1.200 -9.023 1.00 95.25 73 GLU A C 1
ATOM 579 O O . GLU A 1 73 ? 6.444 0.814 -8.016 1.00 95.25 73 GLU A O 1
ATOM 584 N N . PHE A 1 74 ? 7.753 2.330 -9.040 1.00 95.06 74 PHE A N 1
ATOM 585 C CA . PHE A 1 74 ? 7.890 3.211 -7.881 1.00 95.06 74 PHE A CA 1
ATOM 586 C C . PHE A 1 74 ? 6.528 3.708 -7.369 1.00 95.06 74 PHE A C 1
ATOM 588 O O . PHE A 1 74 ? 6.225 3.575 -6.182 1.00 95.06 74 PHE A O 1
ATOM 595 N N . LEU A 1 75 ? 5.667 4.211 -8.261 1.00 94.94 75 LEU A N 1
ATOM 596 C CA . LEU A 1 75 ? 4.334 4.703 -7.900 1.00 94.94 75 LEU A CA 1
ATOM 597 C C . LEU A 1 75 ? 3.430 3.598 -7.340 1.00 94.94 75 LEU A C 1
ATOM 599 O O . LEU A 1 75 ? 2.661 3.847 -6.411 1.00 94.94 75 LEU A O 1
ATOM 603 N N . LYS A 1 76 ? 3.521 2.366 -7.859 1.00 93.44 76 LYS A N 1
ATOM 604 C CA . LYS A 1 76 ? 2.813 1.208 -7.288 1.00 93.44 76 LYS A CA 1
ATOM 605 C C . LYS A 1 76 ? 3.290 0.901 -5.867 1.00 93.44 76 LYS A C 1
ATOM 607 O O . LYS A 1 76 ? 2.452 0.628 -5.008 1.00 93.44 76 LYS A O 1
ATOM 612 N N . GLY A 1 77 ? 4.599 0.972 -5.622 1.00 93.31 77 GLY A N 1
ATOM 613 C CA . GLY A 1 77 ? 5.183 0.801 -4.291 1.00 93.31 77 GLY A CA 1
ATOM 614 C C . GLY A 1 77 ? 4.702 1.865 -3.302 1.00 93.31 77 GLY A C 1
ATOM 615 O O . GLY A 1 77 ? 4.211 1.528 -2.224 1.00 93.31 77 GLY A O 1
ATOM 616 N N . GLU A 1 78 ? 4.755 3.141 -3.692 1.00 91.31 78 GLU A N 1
ATOM 617 C CA . GLU A 1 78 ? 4.253 4.245 -2.865 1.00 91.31 78 GLU A CA 1
ATOM 618 C C . GLU A 1 78 ? 2.749 4.108 -2.593 1.00 91.31 78 GLU A C 1
ATOM 620 O O . GLU A 1 78 ? 2.323 4.252 -1.447 1.00 91.31 78 GLU A O 1
ATOM 625 N N . ARG A 1 79 ? 1.936 3.748 -3.598 1.00 89.38 79 ARG A N 1
ATOM 626 C CA . ARG A 1 79 ? 0.499 3.508 -3.396 1.00 89.38 79 ARG A CA 1
ATOM 627 C C . ARG A 1 79 ? 0.249 2.420 -2.353 1.00 89.38 79 ARG A C 1
ATOM 629 O O . ARG A 1 79 ? -0.532 2.648 -1.436 1.00 89.38 79 ARG A O 1
ATOM 636 N N . ALA A 1 80 ? 0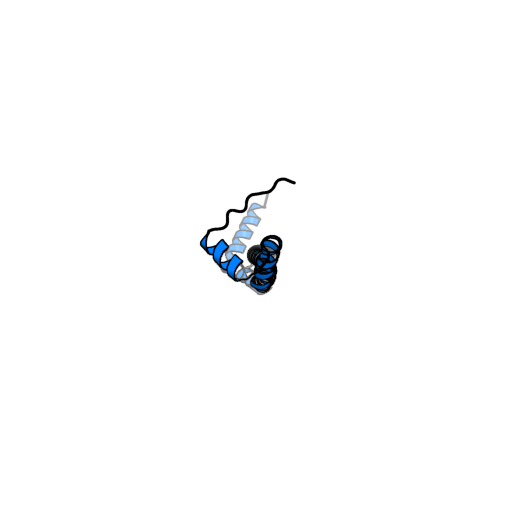.922 1.274 -2.464 1.00 87.00 80 ALA A N 1
ATOM 637 C CA . ALA A 1 80 ? 0.772 0.171 -1.513 1.00 87.00 80 ALA A CA 1
ATOM 638 C C . ALA A 1 80 ? 1.158 0.589 -0.083 1.00 87.00 80 ALA A C 1
ATOM 640 O O . ALA A 1 80 ? 0.463 0.258 0.878 1.00 87.00 80 ALA A O 1
ATOM 641 N N . ARG A 1 81 ? 2.227 1.380 0.058 1.00 85.81 81 ARG A N 1
ATOM 642 C CA . ARG A 1 81 ? 2.649 1.947 1.343 1.00 85.81 81 ARG A CA 1
ATOM 643 C C . ARG A 1 81 ? 1.589 2.885 1.929 1.00 85.81 81 ARG A C 1
ATOM 645 O O . ARG A 1 81 ? 1.260 2.757 3.106 1.00 85.81 81 ARG A O 1
ATOM 652 N N . TYR A 1 82 ? 1.039 3.811 1.142 1.00 79.69 82 TYR A N 1
ATOM 653 C CA . TYR A 1 82 ? -0.010 4.718 1.625 1.00 79.69 82 TYR A CA 1
ATOM 654 C C . TYR A 1 82 ? -1.320 3.991 1.936 1.00 79.69 82 TYR A C 1
ATOM 656 O O . TYR A 1 82 ? -1.965 4.324 2.927 1.00 79.69 82 TYR A O 1
ATOM 664 N N . GLU A 1 83 ? -1.694 2.980 1.150 1.00 77.38 83 GLU A N 1
ATOM 665 C CA . GLU A 1 83 ? -2.832 2.105 1.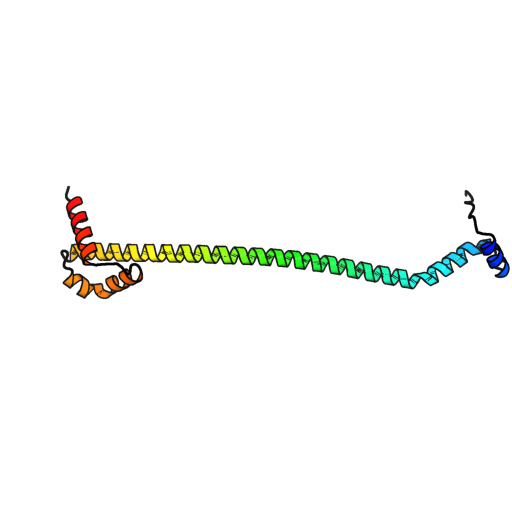452 1.00 77.38 83 GLU A CA 1
ATOM 666 C C . GLU A 1 83 ? -2.635 1.422 2.808 1.00 77.38 83 GLU A C 1
ATOM 668 O O . GLU A 1 83 ? -3.534 1.461 3.644 1.00 77.38 83 GLU A O 1
ATOM 673 N N . GLN A 1 84 ? -1.449 0.873 3.078 1.00 77.75 84 GLN A N 1
ATOM 674 C CA . GLN A 1 84 ? -1.141 0.257 4.367 1.00 77.75 84 GLN A CA 1
ATOM 675 C C . GLN A 1 84 ? -1.257 1.257 5.528 1.00 77.75 84 GLN A C 1
ATOM 677 O O . GLN A 1 84 ? -1.947 0.981 6.508 1.00 77.75 84 GLN A O 1
ATOM 682 N N . VAL A 1 85 ? -0.679 2.455 5.390 1.00 75.69 85 VAL A N 1
ATOM 683 C CA . VAL A 1 85 ? -0.799 3.529 6.395 1.00 75.69 85 VAL A CA 1
ATOM 684 C C . VAL A 1 85 ? -2.262 3.940 6.611 1.00 75.69 85 VAL A C 1
ATOM 686 O O . VAL A 1 85 ? -2.690 4.162 7.746 1.00 75.69 85 VAL A O 1
ATOM 689 N N . TYR A 1 86 ? -3.058 4.023 5.545 1.00 72.50 86 TYR A N 1
ATOM 690 C CA . TYR A 1 86 ? -4.483 4.340 5.628 1.00 72.50 86 TYR A CA 1
ATOM 691 C C . TYR A 1 86 ? -5.283 3.231 6.323 1.00 72.50 86 TYR A C 1
ATOM 693 O O . TYR A 1 86 ? -6.121 3.510 7.180 1.00 72.50 86 TYR A O 1
ATOM 701 N N . PHE A 1 87 ? -5.019 1.962 6.009 1.00 70.62 87 PHE A N 1
ATOM 702 C CA . PHE A 1 87 ? -5.674 0.837 6.673 1.00 70.62 87 PHE A CA 1
ATOM 703 C C . PHE A 1 87 ? -5.300 0.746 8.153 1.00 70.62 87 PHE A C 1
ATOM 705 O O . PHE A 1 87 ? -6.171 0.502 8.986 1.00 70.62 87 PHE A O 1
ATOM 712 N N . ASP A 1 88 ? -4.042 0.988 8.505 1.00 70.62 88 ASP A N 1
ATOM 713 C CA . ASP A 1 88 ? -3.601 0.933 9.898 1.00 70.62 88 ASP A CA 1
ATOM 714 C C . ASP A 1 88 ? -4.149 2.118 10.713 1.00 70.62 88 ASP A C 1
ATOM 716 O O . ASP A 1 88 ? -4.623 1.940 11.838 1.00 70.62 88 ASP A O 1
ATOM 720 N N . SER A 1 89 ? -4.191 3.318 10.125 1.00 70.44 89 SER A N 1
ATOM 721 C CA . SER A 1 89 ? -4.785 4.500 10.766 1.00 70.44 89 SER A CA 1
ATOM 722 C C . SER A 1 89 ? -6.308 4.415 10.877 1.00 70.44 89 SER A C 1
ATOM 724 O O . SER A 1 89 ? -6.850 4.728 11.934 1.00 70.44 89 SER A O 1
ATOM 726 N N . SER A 1 90 ? -7.016 3.933 9.853 1.00 70.31 90 SER A N 1
ATOM 727 C CA . SER A 1 90 ? -8.476 3.757 9.907 1.00 70.31 90 SER A CA 1
ATOM 728 C C . SER A 1 90 ? -8.895 2.707 10.936 1.00 70.31 90 SER A C 1
ATOM 730 O O . SER A 1 90 ? -9.794 2.979 11.729 1.00 70.31 90 SER A O 1
ATOM 732 N N . LYS A 1 91 ? -8.191 1.567 11.022 1.00 71.62 91 LYS A N 1
ATOM 733 C CA . LYS A 1 91 ? -8.400 0.575 12.093 1.00 71.62 91 LYS A CA 1
ATOM 734 C C . LYS A 1 91 ? -8.151 1.169 13.477 1.00 71.62 91 LYS A C 1
ATOM 736 O O . LYS A 1 91 ? -8.911 0.896 14.402 1.00 71.62 91 LYS A O 1
ATOM 741 N N . SER A 1 92 ? -7.106 1.985 13.624 1.00 73.75 92 SER A N 1
ATOM 742 C CA . SER A 1 92 ? -6.794 2.663 14.886 1.00 73.75 92 SER A CA 1
ATOM 743 C C . SER A 1 92 ? -7.892 3.656 15.287 1.00 73.75 92 SER A C 1
ATOM 745 O O . SER A 1 92 ? -8.332 3.648 16.437 1.00 73.75 92 SER A O 1
ATOM 747 N N . ILE A 1 93 ? -8.396 4.452 14.338 1.00 76.12 93 ILE A N 1
ATOM 748 C CA . ILE A 1 93 ? -9.494 5.406 14.557 1.00 76.12 93 ILE A CA 1
ATOM 749 C C . ILE A 1 93 ? -10.795 4.672 14.909 1.00 76.12 93 ILE A C 1
ATOM 751 O O . ILE A 1 93 ? -11.491 5.059 15.848 1.00 76.12 93 ILE A O 1
ATOM 755 N N . GLU A 1 94 ? -11.122 3.597 14.194 1.00 85.06 94 GLU A N 1
ATOM 756 C CA . GLU A 1 94 ? -12.325 2.801 14.445 1.00 85.06 94 GLU A CA 1
ATOM 757 C C . GLU A 1 94 ? -12.266 2.125 15.819 1.00 85.06 94 GLU A C 1
ATOM 759 O O . GLU A 1 94 ? -13.199 2.263 16.613 1.00 85.06 94 GLU A O 1
ATOM 764 N N . LEU A 1 95 ? -11.136 1.493 16.160 1.00 88.56 95 LEU A N 1
ATOM 765 C CA . LEU A 1 95 ? -10.909 0.941 17.495 1.00 88.56 95 LEU A CA 1
ATOM 766 C C . LEU A 1 95 ? -11.014 2.033 18.567 1.00 88.56 95 LEU A C 1
ATOM 768 O O . LEU A 1 95 ? -11.663 1.823 19.589 1.00 88.56 95 LEU A O 1
ATOM 772 N N . HIS A 1 96 ? -10.441 3.216 18.333 1.00 88.38 96 HIS A N 1
ATOM 773 C CA . HIS A 1 96 ? -10.536 4.339 19.261 1.00 88.38 96 HIS A CA 1
ATOM 774 C C . HIS A 1 96 ? -11.993 4.754 19.519 1.00 88.38 96 HIS A C 1
ATOM 776 O O . HIS A 1 96 ? -12.394 4.900 20.676 1.00 88.38 96 HIS A O 1
ATOM 782 N N . HIS A 1 97 ? -12.815 4.884 18.474 1.00 88.44 97 HIS A N 1
ATOM 783 C CA . HIS A 1 97 ? -14.238 5.207 18.617 1.00 88.44 97 HIS A CA 1
ATOM 784 C C . HIS A 1 97 ? -15.021 4.112 19.349 1.00 88.44 97 HIS A C 1
ATOM 786 O O . HIS A 1 97 ? -15.824 4.427 20.234 1.00 88.44 97 HIS A O 1
ATOM 792 N N . LEU A 1 98 ? -14.768 2.837 19.038 1.00 93.25 98 LEU A N 1
ATOM 793 C CA . LEU A 1 98 ? -15.397 1.710 19.730 1.00 93.25 98 LEU A CA 1
ATOM 794 C C . LEU A 1 98 ? -15.026 1.695 21.221 1.00 93.25 98 LEU A C 1
ATOM 796 O O . LEU A 1 98 ? -15.899 1.522 22.073 1.00 93.25 98 LEU A O 1
ATOM 800 N N . MET A 1 99 ? -13.760 1.959 21.552 1.00 92.81 99 MET A N 1
ATOM 801 C CA . MET A 1 99 ? -13.283 2.049 22.934 1.00 92.81 99 MET A CA 1
ATOM 802 C C . MET A 1 99 ? -13.901 3.236 23.679 1.00 92.81 99 MET A C 1
ATOM 804 O O . MET A 1 99 ? -14.369 3.077 24.806 1.00 92.81 99 MET A O 1
ATOM 808 N N . GLN A 1 100 ? -13.987 4.417 23.057 1.00 92.56 100 GLN A N 1
ATOM 809 C CA . GLN A 1 100 ? -14.675 5.568 23.651 1.00 92.56 100 GLN A CA 1
ATOM 810 C C . GLN A 1 100 ? -16.158 5.282 23.912 1.00 92.56 100 GLN A C 1
ATOM 812 O O . GLN A 1 100 ? -16.683 5.631 24.975 1.00 92.56 100 GLN A O 1
ATOM 817 N N . PHE A 1 101 ? -16.843 4.653 22.954 1.00 94.81 101 PHE A N 1
ATOM 818 C CA . PHE A 1 101 ? -18.232 4.239 23.119 1.00 94.81 101 PHE A CA 1
ATOM 819 C C . PHE A 1 101 ? -18.373 3.269 24.296 1.00 94.81 101 PHE A C 1
ATOM 821 O O . PHE A 1 101 ? -19.218 3.483 25.171 1.00 94.81 101 PHE A O 1
ATOM 828 N N . LEU A 1 102 ? -17.522 2.240 24.353 1.00 95.44 102 LEU A N 1
ATOM 829 C CA . LEU A 1 102 ? -17.552 1.243 25.416 1.00 95.44 102 LEU A CA 1
ATOM 830 C C . LEU A 1 102 ? -17.304 1.878 26.789 1.00 95.44 102 LEU A C 1
ATOM 832 O O . LEU A 1 102 ? -18.074 1.625 27.712 1.00 95.44 102 LEU A O 1
ATOM 836 N N . ASN A 1 103 ? -16.315 2.765 26.915 1.00 94.00 103 ASN A N 1
ATOM 837 C CA . ASN A 1 103 ? -16.012 3.472 28.163 1.00 94.00 103 ASN A CA 1
ATOM 838 C C . ASN A 1 103 ? -17.218 4.269 28.680 1.00 94.00 103 ASN A C 1
ATOM 840 O O . ASN A 1 103 ? -17.561 4.189 29.861 1.00 94.00 103 ASN A O 1
ATOM 844 N N . LYS A 1 104 ? -17.932 4.978 27.793 1.00 93.44 104 LYS A N 1
ATOM 845 C CA . LYS A 1 104 ? -19.168 5.691 28.161 1.00 93.44 104 LYS A CA 1
ATOM 846 C C . LYS A 1 104 ? -20.236 4.729 28.682 1.00 93.44 104 LYS A C 1
ATOM 848 O O . LYS A 1 104 ? -20.896 5.019 29.679 1.00 93.44 104 LYS A O 1
ATOM 853 N N . ARG A 1 105 ? -20.409 3.572 28.037 1.00 95.25 105 ARG A N 1
ATOM 854 C CA . ARG A 1 105 ? -21.387 2.559 28.464 1.00 95.25 105 ARG A CA 1
ATOM 855 C C . ARG A 1 105 ? -21.000 1.888 29.773 1.00 95.25 105 ARG A C 1
ATOM 857 O O . ARG A 1 105 ? -21.888 1.660 30.587 1.00 95.25 105 ARG A O 1
ATOM 864 N N . ILE A 1 106 ? -19.712 1.647 30.011 1.00 95.06 106 ILE A N 1
ATOM 865 C CA . ILE A 1 106 ? -19.201 1.129 31.285 1.00 95.06 106 ILE A CA 1
ATOM 866 C C . ILE A 1 106 ? -19.652 2.025 32.440 1.00 95.06 106 ILE A C 1
ATOM 868 O O . ILE A 1 106 ? -20.225 1.527 33.408 1.00 95.06 106 ILE A O 1
ATOM 872 N N . VAL A 1 107 ? -19.476 3.342 32.312 1.00 92.12 107 VAL A N 1
ATOM 873 C CA . VAL A 1 107 ? -19.902 4.299 33.343 1.00 92.12 107 VAL A CA 1
ATOM 874 C C . VAL A 1 107 ? -21.427 4.325 33.491 1.00 92.12 107 VAL A C 1
ATOM 876 O O . VAL A 1 107 ? -21.932 4.221 34.607 1.00 92.12 107 VAL A O 1
ATOM 879 N N . LEU A 1 108 ? -22.168 4.422 32.380 1.00 92.50 108 LEU A N 1
ATOM 880 C CA . LEU A 1 108 ? -23.638 4.506 32.388 1.00 92.50 108 LEU A CA 1
ATOM 881 C C . LEU A 1 108 ? -24.325 3.239 32.916 1.00 92.50 108 LEU A C 1
ATOM 883 O O . LEU A 1 108 ? -25.426 3.317 33.447 1.00 92.50 108 LEU A O 1
ATOM 887 N N . MET A 1 109 ? -23.693 2.076 32.767 1.00 93.19 109 MET A N 1
ATOM 888 C CA . MET A 1 109 ? -24.191 0.796 33.281 1.00 93.19 109 MET A CA 1
ATOM 889 C C . MET A 1 109 ? -23.593 0.439 34.643 1.00 93.19 109 MET A C 1
ATOM 891 O O . MET A 1 109 ? -23.639 -0.724 35.045 1.00 93.19 109 MET A O 1
ATOM 895 N N . HIS A 1 110 ? -23.012 1.417 35.344 1.00 92.88 110 HIS A N 1
ATOM 896 C CA . HIS A 1 110 ? -22.439 1.246 36.678 1.00 92.88 110 HIS A CA 1
ATOM 897 C C . HIS A 1 110 ? -21.445 0.079 36.755 1.00 92.88 110 HIS A C 1
ATOM 899 O O . HIS A 1 110 ? -21.467 -0.710 37.696 1.00 92.88 110 HIS A O 1
ATOM 905 N N . PHE A 1 111 ? -20.574 -0.039 35.749 1.00 92.88 111 PHE A N 1
ATOM 906 C CA . PHE A 1 111 ? -19.509 -1.042 35.687 1.00 92.88 111 PHE A CA 1
ATOM 907 C C . PHE A 1 111 ? -20.008 -2.503 35.666 1.00 92.88 111 PHE A C 1
ATOM 909 O O . PHE A 1 111 ? -19.256 -3.429 35.967 1.00 92.88 111 PHE A O 1
ATOM 916 N N . ASN A 1 112 ? -21.268 -2.741 35.281 1.00 94.38 112 ASN A N 1
ATOM 917 C CA . ASN A 1 112 ? -21.850 -4.081 35.226 1.00 94.38 112 ASN A CA 1
ATOM 918 C C . ASN A 1 112 ? -21.439 -4.842 33.951 1.00 94.38 112 ASN A C 1
ATOM 920 O O . ASN A 1 112 ? -22.055 -4.709 32.890 1.00 94.38 112 ASN A O 1
ATOM 924 N N . ALA A 1 113 ? -20.430 -5.708 34.074 1.00 94.12 113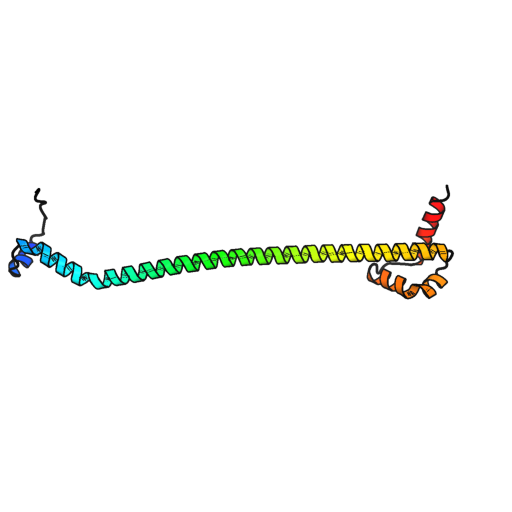 ALA A N 1
ATOM 925 C CA . ALA A 1 113 ? -19.915 -6.521 32.969 1.00 94.12 113 ALA A CA 1
ATOM 926 C C . ALA A 1 113 ? -20.977 -7.424 32.312 1.00 94.12 113 ALA A C 1
ATOM 928 O O . ALA A 1 113 ? -20.963 -7.614 31.094 1.00 94.12 113 ALA A O 1
ATOM 929 N N . LYS A 1 114 ? -21.911 -7.986 33.092 1.00 95.38 114 LYS A N 1
ATOM 930 C CA . LYS A 1 114 ? -22.952 -8.886 32.570 1.00 95.38 114 LYS A CA 1
ATOM 931 C C . LYS A 1 114 ? -23.932 -8.130 31.674 1.00 95.38 114 LYS A C 1
ATOM 933 O O . LYS A 1 114 ? -24.270 -8.614 30.595 1.00 95.38 114 LYS A O 1
ATOM 938 N N . GLU A 1 115 ? -24.345 -6.939 32.097 1.00 94.19 115 GLU A N 1
ATOM 939 C CA . GLU A 1 115 ? -25.266 -6.099 31.327 1.00 94.19 115 GLU A CA 1
ATOM 940 C C . GLU A 1 115 ? -24.601 -5.550 30.056 1.00 94.19 115 GLU A C 1
ATOM 942 O O . GLU A 1 115 ? -25.208 -5.579 28.984 1.00 94.19 115 GLU A O 1
ATOM 947 N N . LEU A 1 116 ? -23.324 -5.158 30.142 1.00 94.56 116 LEU A N 1
ATOM 948 C CA . LEU A 1 116 ? -22.524 -4.723 28.991 1.00 94.56 116 LEU A CA 1
ATOM 949 C C . LEU A 1 116 ? -22.405 -5.818 27.929 1.00 94.56 116 LEU A C 1
ATOM 951 O O . LEU A 1 116 ? -22.659 -5.562 26.754 1.00 94.56 116 LEU A O 1
ATOM 955 N N . ARG A 1 117 ? -22.095 -7.056 28.336 1.00 95.62 117 ARG A N 1
ATOM 956 C CA . ARG A 1 117 ? -22.049 -8.203 27.413 1.00 95.62 117 ARG A CA 1
ATOM 957 C C . ARG A 1 117 ? -23.379 -8.461 26.735 1.00 95.62 117 ARG A C 1
ATOM 959 O O . ARG A 1 117 ? -23.397 -8.820 25.567 1.00 95.62 117 ARG A O 1
ATOM 966 N N . LYS A 1 118 ? -24.484 -8.302 27.464 1.00 95.19 118 LYS A N 1
ATOM 967 C CA . LYS A 1 118 ? -25.820 -8.557 26.929 1.00 95.19 118 LYS A CA 1
ATOM 968 C C . LYS A 1 118 ? -26.243 -7.488 25.920 1.00 95.19 118 LYS A C 1
ATOM 970 O O . LYS A 1 118 ? -26.820 -7.829 24.895 1.00 95.19 118 LYS A O 1
ATOM 975 N N . ARG A 1 119 ? -25.989 -6.209 26.215 1.00 94.00 119 ARG A N 1
ATOM 976 C CA . ARG A 1 119 ? -26.488 -5.080 25.410 1.00 94.00 119 ARG A CA 1
ATOM 977 C C . ARG A 1 119 ? -25.553 -4.628 24.293 1.00 94.00 119 ARG A C 1
ATOM 979 O O . ARG A 1 119 ? -26.031 -3.999 23.357 1.00 94.00 119 ARG A O 1
ATOM 986 N N . HIS A 1 120 ? -24.257 -4.914 24.399 1.00 95.06 120 HIS A N 1
ATOM 987 C CA . HIS A 1 120 ? -23.224 -4.405 23.489 1.00 95.06 120 HIS A CA 1
ATOM 988 C C . HIS A 1 120 ? -22.275 -5.513 23.003 1.00 95.06 120 HIS A C 1
ATOM 990 O O . HIS A 1 120 ? -21.071 -5.305 22.856 1.00 95.06 120 HIS A O 1
ATOM 996 N N . ALA A 1 121 ? -22.804 -6.723 22.791 1.00 93.38 121 ALA A N 1
ATOM 997 C CA . ALA A 1 121 ? -22.034 -7.869 22.301 1.00 93.38 121 ALA A CA 1
ATOM 998 C C . ALA A 1 121 ? -21.385 -7.615 20.928 1.00 93.38 121 ALA A C 1
ATOM 1000 O O . ALA A 1 121 ? -20.279 -8.085 20.670 1.00 93.38 121 ALA A O 1
ATOM 1001 N N . ASP A 1 122 ? -22.077 -6.871 20.068 1.00 91.56 122 ASP A N 1
ATOM 1002 C CA . ASP A 1 122 ? -21.626 -6.421 18.752 1.00 91.56 122 ASP A CA 1
ATOM 1003 C C . ASP A 1 122 ? -20.358 -5.568 18.855 1.00 91.56 122 ASP A C 1
ATOM 1005 O O . ASP A 1 122 ? -19.332 -5.925 18.281 1.00 91.56 122 ASP A O 1
ATOM 1009 N N . VAL A 1 123 ? -20.383 -4.531 19.692 1.00 92.94 123 VAL A N 1
ATOM 1010 C CA . VAL A 1 123 ? -19.233 -3.650 19.925 1.00 92.94 123 VAL A CA 1
ATOM 1011 C C . VAL A 1 123 ? -18.050 -4.429 20.496 1.00 92.94 123 VAL A C 1
ATOM 1013 O O . VAL A 1 123 ? -16.917 -4.240 20.063 1.00 92.94 123 VAL A O 1
ATOM 1016 N N . LEU A 1 124 ? -18.289 -5.338 21.446 1.00 94.50 124 LEU A N 1
ATOM 1017 C CA . LEU A 1 124 ? -17.224 -6.159 22.035 1.00 94.50 124 LEU A CA 1
ATOM 1018 C C . LEU A 1 124 ? -16.583 -7.103 21.011 1.00 94.50 124 LEU A C 1
ATOM 1020 O O . LEU A 1 124 ? -15.373 -7.329 21.055 1.00 94.50 124 LEU A O 1
ATOM 1024 N N . ARG A 1 125 ? -17.378 -7.659 20.092 1.00 94.19 125 ARG A N 1
ATOM 1025 C CA . ARG A 1 125 ? -16.872 -8.481 18.989 1.00 94.19 125 ARG A CA 1
ATOM 1026 C C . ARG A 1 125 ? -16.025 -7.645 18.033 1.00 94.19 125 ARG A C 1
ATOM 1028 O O . ARG A 1 125 ? -14.949 -8.090 17.641 1.00 94.19 125 ARG A O 1
ATOM 1035 N N . ASP A 1 126 ? -16.484 -6.446 17.697 1.00 92.00 126 ASP A N 1
ATOM 1036 C CA . ASP A 1 126 ? -15.794 -5.573 16.750 1.00 92.00 126 ASP A CA 1
ATOM 1037 C C . ASP A 1 126 ? -14.486 -5.031 17.350 1.00 92.00 126 ASP A C 1
ATOM 1039 O O . ASP A 1 126 ? -13.459 -5.024 16.678 1.00 92.00 126 ASP A O 1
ATOM 1043 N N . ILE A 1 127 ? -14.454 -4.725 18.653 1.00 93.12 127 ILE A N 1
ATOM 1044 C CA . ILE A 1 127 ? -13.207 -4.424 19.377 1.00 93.12 127 ILE A CA 1
ATOM 1045 C C . ILE A 1 127 ? -12.241 -5.611 19.308 1.00 93.12 127 ILE A C 1
ATOM 1047 O O . ILE A 1 127 ? -11.074 -5.425 18.973 1.00 93.12 127 ILE A O 1
ATOM 1051 N N . LYS A 1 128 ? -12.713 -6.840 19.565 1.00 93.25 128 LYS A N 1
ATOM 1052 C CA . LYS A 1 128 ? -11.867 -8.046 19.514 1.00 93.25 128 LYS A CA 1
ATOM 1053 C C . LYS A 1 128 ? -11.310 -8.354 18.126 1.00 93.25 128 LYS A C 1
ATOM 1055 O O . LYS A 1 128 ? -10.247 -8.956 18.026 1.00 93.25 128 LYS A O 1
ATOM 1060 N N . LYS A 1 129 ? -11.994 -7.940 17.058 1.00 90.94 129 LYS A N 1
ATOM 1061 C CA . LYS A 1 129 ? -11.486 -8.060 15.683 1.00 90.94 129 LYS A CA 1
ATOM 1062 C C . LYS A 1 129 ? -10.205 -7.241 15.483 1.00 90.94 129 LYS A C 1
ATOM 1064 O O . LYS A 1 129 ? -9.314 -7.687 14.768 1.00 90.94 129 LYS A O 1
ATOM 1069 N N . TYR A 1 130 ? -10.124 -6.060 16.098 1.00 86.62 130 TYR A N 1
ATOM 1070 C CA . TYR A 1 130 ? -8.970 -5.162 15.990 1.00 86.62 130 TYR A CA 1
ATOM 1071 C C . TYR A 1 130 ? -7.948 -5.350 17.124 1.00 86.62 130 TYR A C 1
ATOM 1073 O O . TYR A 1 130 ? -6.767 -5.086 16.920 1.00 86.62 130 TYR A O 1
ATOM 1081 N N . ASN A 1 131 ? -8.379 -5.830 18.294 1.00 88.75 131 ASN A N 1
ATOM 1082 C CA . ASN A 1 131 ? -7.543 -6.134 19.456 1.00 88.75 131 ASN A CA 1
ATOM 1083 C C . ASN A 1 131 ? -7.936 -7.503 20.058 1.00 88.75 131 ASN A C 1
ATOM 1085 O O . ASN A 1 131 ? -8.771 -7.554 20.968 1.00 88.75 131 ASN A O 1
ATOM 1089 N N . PRO A 1 132 ? -7.365 -8.617 19.558 1.00 91.06 132 PRO A N 1
ATOM 1090 C CA . PRO A 1 132 ? -7.732 -9.974 19.979 1.00 91.06 132 PRO A CA 1
ATOM 1091 C C . PRO A 1 132 ? -7.573 -10.239 21.481 1.00 91.06 132 PRO A C 1
ATOM 1093 O O . PRO A 1 132 ? -8.352 -11.002 22.056 1.00 91.06 132 PRO A O 1
ATOM 1096 N N . ASP A 1 133 ? -6.618 -9.564 22.120 1.00 92.94 133 ASP A N 1
ATOM 1097 C CA . ASP A 1 133 ? -6.303 -9.718 23.543 1.00 92.94 133 ASP A CA 1
ATOM 1098 C C . ASP A 1 133 ? -7.233 -8.907 24.461 1.00 92.94 133 ASP A C 1
ATOM 1100 O O . ASP A 1 133 ? -7.102 -8.947 25.685 1.00 92.94 133 ASP A O 1
ATOM 1104 N N . PHE A 1 134 ? -8.204 -8.183 23.893 1.00 94.81 134 PHE A N 1
ATOM 1105 C CA . PHE A 1 134 ? -9.131 -7.355 24.653 1.00 94.81 134 PHE A CA 1
ATOM 1106 C C . PHE A 1 134 ? -9.959 -8.163 25.672 1.00 94.81 134 PHE A C 1
ATOM 1108 O O . PHE A 1 134 ? -10.704 -9.094 25.325 1.00 94.81 134 PHE A O 1
ATOM 1115 N N . LYS A 1 135 ? -9.912 -7.720 26.935 1.00 95.25 135 LYS A N 1
ATOM 1116 C CA . LYS A 1 135 ? -10.720 -8.228 28.051 1.00 95.25 135 LYS A CA 1
ATOM 1117 C C . LYS A 1 135 ? -11.571 -7.107 28.642 1.00 95.25 135 LYS A C 1
ATOM 1119 O O . LYS A 1 135 ? -11.071 -6.052 29.021 1.00 95.25 135 LYS A O 1
ATOM 1124 N N . LEU A 1 136 ? -12.880 -7.353 28.732 1.00 95.31 136 LEU A N 1
ATOM 1125 C CA . LEU A 1 136 ? -13.842 -6.366 29.228 1.00 95.31 136 LEU A CA 1
ATOM 1126 C C . LEU A 1 136 ? -13.600 -6.025 30.704 1.00 95.31 136 LEU A C 1
ATOM 1128 O O . LEU A 1 136 ? -13.742 -4.871 31.088 1.00 95.31 136 LEU A O 1
ATOM 1132 N N . GLU A 1 137 ? -13.248 -7.016 31.519 1.00 96.69 137 GLU A N 1
ATOM 1133 C CA . GLU A 1 137 ? -12.920 -6.843 32.934 1.00 96.69 137 GLU A CA 1
ATOM 1134 C C . GLU A 1 137 ? -11.787 -5.841 33.144 1.00 96.69 137 GLU A C 1
ATOM 1136 O O . GLU A 1 137 ? -11.941 -4.906 33.927 1.00 96.69 137 GLU A O 1
ATOM 1141 N N . ASP A 1 138 ? -10.698 -5.998 32.392 1.00 96.19 138 ASP A N 1
ATOM 1142 C CA . ASP A 1 138 ? -9.521 -5.136 32.488 1.00 96.19 138 ASP A CA 1
ATOM 1143 C C . ASP A 1 138 ? -9.884 -3.694 32.098 1.00 96.19 138 ASP A C 1
ATOM 1145 O O . ASP A 1 138 ? -9.512 -2.743 32.786 1.00 96.19 138 ASP A O 1
ATOM 1149 N N . GLN A 1 139 ? -10.700 -3.525 31.049 1.00 95.00 139 GLN A N 1
ATOM 1150 C CA . GLN A 1 139 ? -11.185 -2.207 30.633 1.00 95.00 139 GLN A CA 1
ATOM 1151 C C . GLN A 1 139 ? -12.108 -1.566 31.674 1.00 95.00 139 GLN A C 1
ATOM 1153 O O . GLN A 1 139 ? -12.037 -0.363 31.913 1.00 95.00 139 GLN A O 1
ATOM 1158 N N . ILE A 1 140 ? -12.991 -2.350 32.298 1.00 95.94 140 ILE A N 1
ATOM 1159 C CA . ILE A 1 140 ? -13.868 -1.865 33.368 1.00 95.94 140 ILE A CA 1
ATOM 1160 C C . ILE A 1 140 ? -13.031 -1.351 34.536 1.00 95.94 140 ILE A C 1
ATOM 1162 O O . ILE A 1 140 ? -13.315 -0.268 35.047 1.00 95.94 140 ILE A O 1
ATOM 1166 N N . GLU A 1 141 ? -12.011 -2.104 34.938 1.00 95.44 141 GLU A N 1
ATOM 1167 C CA . GLU A 1 141 ? -11.134 -1.725 36.040 1.00 95.44 141 GLU A CA 1
ATOM 1168 C C . GLU A 1 141 ? -10.341 -0.454 35.718 1.00 95.44 141 GLU A C 1
ATOM 1170 O O . GLU A 1 141 ? -10.321 0.484 36.513 1.00 95.44 141 GLU A O 1
ATOM 1175 N N . GLN A 1 142 ? -9.808 -0.353 34.500 1.00 93.62 142 GLN A N 1
ATOM 1176 C CA . GLN A 1 142 ? -9.138 0.855 34.025 1.00 93.62 142 GLN A CA 1
ATOM 1177 C C . GLN A 1 142 ? -10.061 2.089 34.066 1.00 93.62 142 GLN A C 1
ATOM 1179 O O . GLN A 1 142 ? -9.670 3.154 34.542 1.00 93.62 142 GLN A O 1
ATOM 1184 N N . VAL A 1 143 ? -11.312 1.958 33.609 1.00 92.88 143 VAL A N 1
ATOM 1185 C CA . VAL A 1 143 ? -12.275 3.073 33.606 1.00 92.88 143 VAL A CA 1
ATOM 1186 C C . VAL A 1 143 ? -12.686 3.475 35.027 1.00 92.88 143 VAL A C 1
ATOM 1188 O O . VAL A 1 143 ? -12.917 4.662 35.268 1.00 92.88 143 VAL A O 1
ATOM 1191 N N . LYS A 1 144 ? -12.763 2.534 35.982 1.00 92.38 144 LYS A N 1
ATOM 1192 C CA . LYS A 1 144 ? -12.984 2.868 37.402 1.00 92.38 144 LYS A CA 1
ATOM 1193 C C . LYS A 1 144 ? -11.845 3.721 37.950 1.00 92.38 144 LYS A C 1
ATOM 1195 O O . LYS A 1 144 ? -12.117 4.788 38.491 1.00 92.38 144 LYS A O 1
ATOM 1200 N N . GLN A 1 145 ? -10.599 3.296 37.730 1.00 91.38 145 GLN A N 1
ATOM 1201 C CA . GLN A 1 145 ? -9.406 4.018 38.184 1.00 91.38 145 GLN A CA 1
ATOM 1202 C C . GLN A 1 145 ? -9.351 5.439 37.613 1.00 91.38 145 GLN A C 1
ATOM 1204 O O . GLN A 1 145 ? -9.063 6.398 38.331 1.00 91.38 145 GLN A O 1
ATOM 1209 N N . TRP A 1 146 ? -9.688 5.605 36.330 1.00 88.56 146 TRP A N 1
ATOM 1210 C CA . TRP A 1 146 ? -9.805 6.933 35.730 1.00 88.56 146 TRP A CA 1
ATOM 1211 C C . TRP A 1 146 ? -10.874 7.763 36.423 1.00 88.56 146 TRP A C 1
ATOM 1213 O O . TRP A 1 146 ? -10.595 8.886 36.827 1.00 88.56 146 TRP A O 1
ATOM 1223 N N . LYS A 1 147 ? -12.082 7.215 36.605 1.00 82.25 147 LYS A N 1
ATOM 1224 C CA . LYS A 1 147 ? -13.176 7.934 37.265 1.00 82.25 147 LYS A CA 1
ATOM 1225 C C . LYS A 1 147 ? -12.780 8.406 38.666 1.00 82.25 147 LYS A C 1
ATOM 1227 O O . LYS A 1 147 ? -13.097 9.537 39.010 1.00 82.25 147 LYS A O 1
ATOM 1232 N N . GLU A 1 148 ? -12.090 7.574 39.440 1.00 77.69 148 GLU A N 1
ATOM 1233 C CA . GLU A 1 148 ? -11.594 7.915 40.781 1.00 77.69 148 GLU A CA 1
ATOM 1234 C C . GLU A 1 148 ? -10.527 9.018 40.745 1.00 77.69 148 GLU A C 1
ATOM 1236 O O . GLU A 1 148 ? -10.528 9.898 41.599 1.00 77.69 148 GLU A O 1
ATOM 1241 N N . SER A 1 149 ? -9.683 9.036 39.710 1.00 71.56 149 SER A N 1
ATOM 1242 C CA . SER A 1 149 ? -8.644 10.059 39.511 1.00 71.56 149 SER A CA 1
ATOM 1243 C C . SER A 1 149 ? -9.191 11.437 39.099 1.00 71.56 149 SER A C 1
ATOM 1245 O O . SER A 1 149 ? -8.489 12.435 39.236 1.00 71.56 149 SER A O 1
ATOM 1247 N N . PHE A 1 150 ? -10.425 11.508 38.583 1.00 59.41 150 PHE A N 1
ATOM 1248 C CA . PHE A 1 150 ? -11.078 12.752 38.141 1.00 59.41 150 PHE A CA 1
ATOM 1249 C C . PHE A 1 150 ? -12.025 13.372 39.185 1.00 59.41 150 PHE A C 1
ATOM 1251 O O . PHE A 1 150 ? -12.646 14.395 38.898 1.00 59.41 150 PHE A O 1
ATOM 1258 N N . VAL A 1 151 ? -12.151 12.786 40.381 1.00 49.06 151 VAL A N 1
ATOM 1259 C CA . VAL A 1 151 ? -12.868 13.414 41.503 1.00 49.06 151 VAL A CA 1
ATOM 1260 C C . VAL A 1 151 ? -11.900 14.362 42.224 1.00 49.06 151 VAL A C 1
ATOM 1262 O O . VAL A 1 151 ? -11.199 13.952 43.146 1.00 49.06 151 VAL A O 1
ATOM 1265 N N . ILE A 1 152 ? -11.843 15.614 41.757 1.00 40.53 152 ILE A N 1
ATOM 1266 C CA . ILE A 1 152 ? -11.255 16.778 42.450 1.00 40.53 152 ILE A CA 1
ATOM 1267 C C . ILE A 1 152 ? -12.397 17.722 42.820 1.00 40.53 152 ILE A C 1
ATOM 1269 O O . ILE A 1 152 ? -13.253 17.961 41.936 1.00 40.53 152 ILE A O 1
#

Foldseek 3Di:
DDDDDDDDDPVRVVVVVVVVDDPVCVVVVVVVVVCVVCVVVVVVVVVVVVVVVVVVVVVVVVVVVVVVVVVVVVVVVVVVVVVVVVVVVVLVVVLVVLLVVLLVVCVVVVNDPVVCCVPPVVSVVSNCVSVVPDDSNVSSVVSVVVVVVPPD

pLDDT: mean 77.79, std 17.37, range [32.28, 96.69]

Secondary structure (DSSP, 8-state):
---------HHHHHHHHHTT--HHHHHHHHHHHHHHHHHHHHHHHHHHHHHHHHHHHHHHHHHHHHHHHHHHHHHHHHHHHHHHHHHHHHHHHHHHHHHHHHHHHHHHTTT-HHHHHHH-HHHHHHHHHH-TT--HHHHHHHHHHHHHHT--